Protein AF-A0A9J6CNI4-F1 (afdb_monomer_lite)

Radius of gyration: 23.73 Å; chains: 1; bounding box: 53×38×73 Å

Sequence (143 aa):
MILIKFMVGSFMLYCGALIYSNAQNIISQALYLGNPSMFNTTREDCVWKHGNERDICPDPDIKIILYTSVNGKNRGKLIVDLDEKHWLRNSQWNETKENIILVHGYASGDDVLPMIVLRDAYLHHGEYNVFVIDWSALSPAPC

Organism: Polypedilum vanderplanki (NCBI:txid319348)

pLDDT: mean 85.35, std 9.98, range [60.03, 97.88]

Foldseek 3Di:
DVVVVVVVVVVVVVVVVVVVVVVVVVLCCVLCVNDNVVAPDDPVLADPDPPPPPQDPPHPLKWKWKWFADVLPDIDIDTDDPVDDPVCVVGPHDPVAAEAEAEDDAQAFCPGPPNVVVQVCCCNPRRHGYIYTGNCSNHHTVD

InterPro domains:
  IPR029058 Alpha/Beta hydrolase fold [G3DSA:3.40.50.1820] (36-143)
  IPR029058 Alpha/Beta hydrolase fold [SSF53474] (34-137)

Structure (mmCIF, N/CA/C/O backbone):
data_AF-A0A9J6CNI4-F1
#
_entry.id   AF-A0A9J6CNI4-F1
#
loop_
_atom_site.group_PDB
_atom_site.id
_atom_site.type_symbol
_atom_site.label_atom_id
_atom_site.label_alt_id
_atom_site.label_comp_id
_atom_site.label_asym_id
_atom_site.label_entity_id
_atom_site.label_seq_id
_atom_site.pdbx_PDB_ins_code
_atom_site.Cartn_x
_atom_site.Cartn_y
_atom_site.Cartn_z
_atom_site.occupancy
_atom_site.B_iso_or_equiv
_atom_site.auth_seq_id
_atom_site.auth_comp_id
_atom_site.auth_asym_id
_atom_site.auth_atom_id
_atom_site.pdbx_PDB_model_num
ATOM 1 N N . MET A 1 1 ? 34.977 22.377 -49.997 1.00 63.12 1 MET A N 1
ATOM 2 C CA . MET A 1 1 ? 33.505 22.252 -49.850 1.00 63.12 1 MET A CA 1
ATOM 3 C C . MET A 1 1 ? 33.062 20.904 -49.265 1.00 63.12 1 MET A C 1
ATOM 5 O O . MET A 1 1 ? 32.164 20.897 -48.437 1.00 63.12 1 MET A O 1
ATOM 9 N N . ILE A 1 2 ? 33.694 19.777 -49.625 1.00 69.12 2 ILE A N 1
ATOM 10 C CA . ILE A 1 2 ? 33.365 18.433 -49.096 1.00 69.12 2 ILE A CA 1
ATOM 11 C C . ILE A 1 2 ? 33.743 18.269 -47.607 1.00 69.12 2 ILE A C 1
ATOM 13 O O . ILE A 1 2 ? 32.928 17.804 -46.820 1.00 69.12 2 ILE A O 1
ATOM 17 N N . LEU A 1 3 ? 34.923 18.746 -47.190 1.00 71.25 3 LEU A N 1
ATOM 18 C CA . LEU A 1 3 ? 35.404 18.647 -45.801 1.00 71.25 3 LEU A CA 1
ATOM 19 C C . LEU A 1 3 ? 34.499 19.371 -44.779 1.00 71.25 3 LEU A C 1
ATOM 21 O O . LEU A 1 3 ? 34.260 18.866 -43.689 1.00 71.25 3 LEU A O 1
ATOM 25 N N . ILE A 1 4 ? 33.935 20.522 -45.165 1.00 72.12 4 ILE A N 1
ATOM 26 C CA . ILE A 1 4 ? 33.000 21.297 -44.329 1.00 72.12 4 ILE A CA 1
ATOM 27 C C . ILE A 1 4 ? 31.688 20.526 -44.133 1.00 72.12 4 ILE A C 1
ATOM 29 O O . ILE A 1 4 ? 31.168 20.480 -43.024 1.00 72.12 4 ILE A O 1
ATOM 33 N N . LYS A 1 5 ? 31.179 19.858 -45.179 1.00 69.50 5 LYS A N 1
ATOM 34 C CA . LYS A 1 5 ? 29.980 19.011 -45.071 1.00 69.50 5 LYS A CA 1
ATOM 35 C C . LYS A 1 5 ? 30.206 17.817 -44.137 1.00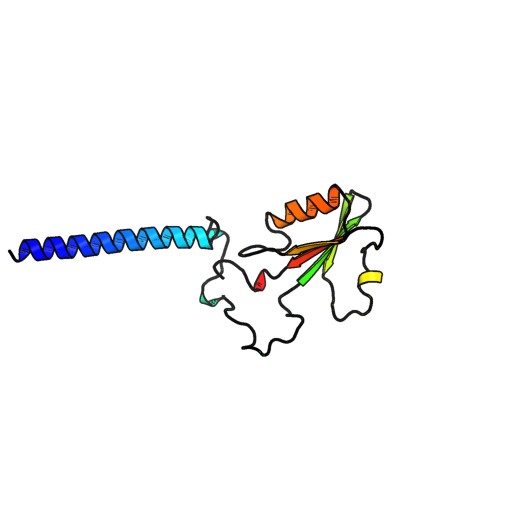 69.50 5 LYS A C 1
ATOM 37 O O . LYS A 1 5 ? 29.316 17.502 -43.354 1.00 69.50 5 LYS A O 1
ATOM 42 N N . PHE A 1 6 ? 31.395 17.208 -44.169 1.00 74.25 6 PHE A N 1
ATOM 43 C CA . PHE A 1 6 ? 31.758 16.139 -43.233 1.00 74.25 6 PHE A CA 1
ATOM 44 C C . PHE A 1 6 ? 31.874 16.636 -41.787 1.00 74.25 6 PHE A C 1
ATOM 46 O O . PHE A 1 6 ? 31.311 16.004 -40.901 1.00 74.25 6 PHE A O 1
ATOM 53 N N . MET A 1 7 ? 32.518 17.784 -41.534 1.00 74.00 7 MET A N 1
ATOM 54 C CA . MET A 1 7 ? 32.579 18.344 -40.174 1.00 74.00 7 MET A CA 1
ATOM 55 C C . MET A 1 7 ? 31.197 18.697 -39.619 1.00 74.00 7 MET A C 1
ATOM 57 O O . MET A 1 7 ? 30.917 18.382 -38.466 1.00 74.00 7 MET A O 1
ATOM 61 N N . VAL A 1 8 ? 30.322 19.312 -40.423 1.00 74.38 8 VAL A N 1
ATOM 62 C CA . VAL A 1 8 ? 28.954 19.649 -39.992 1.00 74.38 8 VAL A CA 1
ATOM 63 C C . VAL A 1 8 ? 28.140 18.380 -39.726 1.00 74.38 8 VAL A C 1
ATOM 65 O O . VAL A 1 8 ? 27.456 18.305 -38.710 1.00 74.38 8 VAL A O 1
ATOM 68 N N . GLY A 1 9 ? 28.256 17.353 -40.575 1.00 73.62 9 GLY A N 1
ATOM 69 C CA . GLY A 1 9 ? 27.602 16.059 -40.358 1.00 73.62 9 GLY A CA 1
ATOM 70 C C . GLY A 1 9 ? 28.054 15.371 -39.066 1.00 73.62 9 GLY A C 1
ATOM 71 O O . GLY A 1 9 ? 27.217 14.962 -38.262 1.00 73.62 9 GLY A O 1
ATOM 72 N N . SER A 1 10 ? 29.366 15.310 -38.819 1.00 75.75 10 SER A N 1
ATOM 73 C CA . SER A 1 10 ? 29.925 14.724 -37.593 1.00 75.75 10 SER A CA 1
ATOM 74 C C . SER A 1 10 ? 29.558 15.519 -36.339 1.00 75.75 10 SER A C 1
ATOM 76 O O . SER A 1 10 ? 29.255 14.923 -35.310 1.00 75.75 10 SER A O 1
ATOM 78 N N . PHE A 1 11 ? 29.527 16.853 -36.417 1.00 79.88 11 PHE A N 1
ATOM 79 C CA . PHE A 1 11 ? 29.108 17.703 -35.301 1.00 79.88 11 PHE A CA 1
ATOM 80 C C . PHE A 1 11 ? 27.628 17.501 -34.950 1.00 79.88 11 PHE A C 1
ATOM 82 O O . PHE A 1 11 ? 27.291 17.373 -33.776 1.00 79.88 11 PHE A O 1
ATOM 89 N N . MET A 1 12 ? 26.749 17.402 -35.953 1.00 75.06 12 MET A N 1
ATOM 90 C CA . MET A 1 12 ? 25.321 17.149 -35.732 1.00 75.06 12 MET A CA 1
ATOM 91 C C . MET A 1 12 ? 25.065 15.758 -35.136 1.00 75.06 12 MET A C 1
ATOM 93 O O . MET A 1 12 ? 24.256 15.633 -34.220 1.00 75.06 12 MET A O 1
ATOM 97 N N . LEU A 1 13 ? 25.790 14.728 -35.590 1.00 75.75 13 LEU A N 1
ATOM 98 C CA . LEU A 1 13 ? 25.731 13.382 -35.005 1.00 75.75 13 LEU A CA 1
ATOM 99 C C . LEU A 1 13 ? 26.200 13.370 -33.544 1.00 75.75 13 LEU A C 1
ATOM 101 O O . LEU A 1 13 ? 25.541 12.781 -32.690 1.00 75.75 13 LEU A O 1
ATOM 105 N N . TYR A 1 14 ? 27.306 14.055 -33.245 1.00 79.62 14 TYR A N 1
ATOM 106 C CA . TYR A 1 14 ? 27.849 14.136 -31.889 1.00 79.62 14 TYR A CA 1
ATOM 107 C C . TYR A 1 14 ? 26.916 14.905 -30.944 1.00 79.62 14 TYR A C 1
ATOM 109 O O . TYR A 1 14 ? 26.646 14.460 -29.832 1.00 79.62 14 TYR A O 1
ATOM 117 N N . CYS A 1 15 ? 26.359 16.027 -31.406 1.00 76.75 15 CYS A N 1
ATOM 118 C CA . CYS A 1 15 ? 25.391 16.809 -30.642 1.00 76.75 15 CYS A CA 1
ATOM 119 C C . CYS A 1 15 ? 24.101 16.010 -30.385 1.00 76.75 15 CYS A C 1
ATOM 121 O O . CYS A 1 15 ? 23.618 15.965 -29.255 1.00 76.75 15 CYS A O 1
ATOM 123 N N . GLY A 1 16 ? 23.593 15.295 -31.396 1.00 73.81 16 GLY A N 1
ATOM 124 C CA . GLY A 1 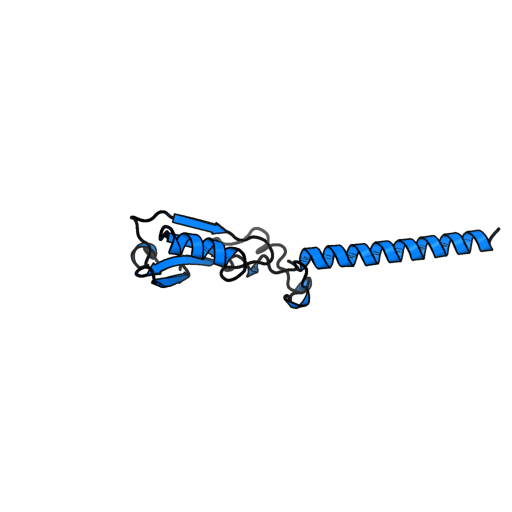16 ? 22.445 14.397 -31.246 1.00 73.81 16 GLY A CA 1
ATOM 125 C C . GLY A 1 16 ? 22.688 13.283 -30.222 1.00 73.81 16 GLY A C 1
ATOM 126 O O . GLY A 1 16 ? 21.834 13.040 -29.371 1.00 73.81 16 GLY A O 1
ATOM 127 N N . ALA A 1 17 ? 23.870 12.660 -30.240 1.00 70.62 17 ALA A N 1
ATOM 128 C CA . ALA A 1 17 ? 24.249 11.635 -29.266 1.00 70.62 17 ALA A CA 1
ATOM 129 C C . ALA A 1 17 ? 24.340 12.185 -27.828 1.00 70.62 17 ALA A C 1
ATOM 131 O O . ALA A 1 17 ? 23.862 11.541 -26.893 1.00 70.62 17 ALA A O 1
ATOM 132 N N . LEU A 1 18 ? 24.893 13.390 -27.640 1.00 66.75 18 LEU A N 1
ATOM 133 C CA . LEU A 1 18 ? 24.973 14.048 -26.328 1.00 66.75 18 LEU A CA 1
ATOM 134 C C . LEU A 1 18 ? 23.595 14.430 -25.769 1.00 66.75 18 LEU A C 1
ATOM 136 O O . LEU A 1 18 ? 23.352 14.270 -24.571 1.00 66.75 18 LEU A O 1
ATOM 140 N N . ILE A 1 19 ? 22.691 14.925 -26.618 1.00 67.56 19 ILE A N 1
ATOM 141 C CA . ILE A 1 19 ? 21.313 15.252 -26.221 1.00 67.56 19 ILE A CA 1
ATOM 142 C C . ILE A 1 19 ? 20.564 13.973 -25.829 1.00 67.56 19 ILE A C 1
ATOM 144 O O . ILE A 1 19 ? 19.915 13.940 -24.785 1.00 67.56 19 ILE A O 1
ATOM 148 N N . TYR A 1 20 ? 20.695 12.907 -26.624 1.00 65.25 20 TYR A N 1
ATOM 149 C CA . TYR A 1 20 ? 20.067 11.616 -26.344 1.00 65.25 20 TYR A CA 1
ATOM 150 C C . TYR A 1 20 ? 20.564 11.001 -25.029 1.00 65.25 20 TYR A C 1
ATOM 152 O O . TYR A 1 20 ? 19.755 10.591 -24.198 1.00 65.25 20 TYR A O 1
ATOM 160 N N . SER A 1 21 ? 21.881 11.006 -24.795 1.00 60.03 21 SER A N 1
ATOM 161 C CA . SER A 1 21 ? 22.467 10.496 -23.551 1.00 60.03 21 SER A CA 1
ATOM 162 C C . SER A 1 21 ? 21.996 11.282 -22.320 1.00 60.03 21 SER A C 1
ATOM 164 O O . SER A 1 21 ? 21.628 10.677 -21.314 1.00 60.03 21 SER A O 1
ATOM 166 N N . ASN A 1 22 ? 21.922 12.617 -22.400 1.00 66.81 22 ASN A N 1
ATOM 167 C CA . ASN A 1 22 ? 21.383 13.431 -21.305 1.00 66.81 22 ASN A CA 1
ATOM 168 C C . ASN A 1 22 ? 19.898 13.148 -21.040 1.00 66.81 22 ASN A C 1
ATOM 170 O O . ASN A 1 22 ? 19.498 13.032 -19.883 1.00 66.81 22 ASN A O 1
ATOM 174 N N . ALA A 1 23 ? 19.082 13.002 -22.088 1.00 64.50 23 ALA A N 1
ATOM 175 C CA . ALA A 1 23 ? 17.659 12.706 -21.937 1.00 64.50 23 ALA A CA 1
ATOM 176 C C . ALA A 1 23 ? 17.414 11.334 -21.280 1.00 64.50 23 ALA A C 1
ATOM 178 O O . ALA A 1 23 ? 16.558 11.222 -20.403 1.00 64.50 23 ALA A O 1
ATOM 179 N N . GLN A 1 24 ? 18.193 10.308 -21.642 1.00 66.38 24 GLN A N 1
ATOM 180 C CA . GLN A 1 24 ? 18.106 8.985 -21.011 1.00 66.38 24 GLN A CA 1
ATOM 181 C C . GLN A 1 24 ? 18.432 9.024 -19.514 1.00 66.38 24 GLN A C 1
ATOM 183 O O . GLN A 1 24 ? 17.752 8.367 -18.726 1.00 66.38 24 GLN A O 1
ATOM 188 N N . ASN A 1 25 ? 19.415 9.829 -19.106 1.00 76.94 25 ASN A N 1
ATOM 189 C CA . ASN A 1 25 ? 19.766 9.984 -17.694 1.00 76.94 25 ASN A CA 1
ATOM 190 C C . ASN A 1 25 ? 18.625 10.611 -16.880 1.00 76.94 25 ASN A C 1
ATOM 192 O O . ASN A 1 25 ? 18.356 10.167 -15.766 1.00 76.94 25 ASN A O 1
ATOM 196 N N . ILE A 1 26 ? 17.923 11.600 -17.443 1.00 83.50 26 ILE A N 1
ATOM 197 C CA . ILE A 1 26 ? 16.796 12.270 -16.774 1.00 83.50 26 ILE A CA 1
ATOM 198 C C . ILE A 1 26 ? 15.602 11.320 -16.635 1.00 83.50 26 ILE A C 1
ATOM 200 O O . ILE A 1 26 ? 15.001 11.242 -15.567 1.00 83.50 26 ILE A O 1
ATOM 204 N N . ILE A 1 27 ? 15.271 10.574 -17.694 1.00 82.44 27 ILE A N 1
ATOM 205 C CA . ILE A 1 27 ? 14.162 9.611 -17.660 1.00 82.44 27 ILE A CA 1
ATOM 206 C C . ILE A 1 27 ? 14.463 8.488 -16.665 1.00 82.44 27 ILE A C 1
ATOM 208 O O . ILE A 1 27 ? 13.605 8.153 -15.856 1.00 82.44 27 ILE A O 1
ATOM 212 N N . SER A 1 28 ? 15.686 7.953 -16.674 1.00 81.06 28 SER A N 1
ATOM 213 C CA . SER A 1 28 ? 16.114 6.942 -15.704 1.00 81.06 28 SER A CA 1
ATOM 214 C C . SER A 1 28 ? 16.017 7.470 -14.268 1.00 81.06 28 SER A C 1
ATOM 216 O O . SER A 1 28 ? 15.412 6.832 -13.413 1.00 81.06 28 SER A O 1
ATOM 218 N N . GLN A 1 29 ? 16.499 8.687 -13.996 1.00 83.69 29 GLN A N 1
ATOM 219 C CA . GLN A 1 29 ? 16.330 9.298 -12.675 1.00 83.69 29 GLN A CA 1
ATOM 220 C C . GLN A 1 29 ? 14.859 9.462 -12.284 1.00 83.69 29 GLN A C 1
ATOM 222 O O . GLN A 1 29 ? 14.522 9.201 -11.136 1.00 83.69 29 GLN A O 1
ATOM 227 N N . ALA A 1 30 ? 13.978 9.859 -13.202 1.00 84.69 30 ALA A N 1
ATOM 228 C CA . ALA A 1 30 ? 12.557 9.997 -12.900 1.00 84.69 30 ALA A CA 1
ATOM 229 C C . ALA A 1 30 ? 11.891 8.642 -12.596 1.00 84.69 30 ALA A C 1
ATOM 231 O O . ALA A 1 30 ? 11.183 8.529 -11.597 1.00 84.69 30 ALA A O 1
ATOM 232 N N . LEU A 1 31 ? 12.159 7.614 -13.411 1.00 85.31 31 LEU A N 1
ATOM 233 C CA . LEU A 1 31 ? 11.623 6.259 -13.229 1.00 85.31 31 LEU A CA 1
ATOM 234 C C . LEU A 1 31 ? 12.095 5.632 -11.915 1.00 85.31 31 LEU A C 1
ATOM 236 O O . LEU A 1 31 ? 11.327 5.017 -11.196 1.00 85.31 31 LEU A O 1
ATOM 240 N N . TYR A 1 32 ? 13.352 5.829 -11.541 1.00 86.25 32 TYR A N 1
ATOM 241 C CA . TYR A 1 32 ? 13.884 5.237 -10.317 1.00 86.25 32 TYR A CA 1
ATOM 242 C C . TYR A 1 32 ? 13.813 6.167 -9.099 1.00 86.25 32 TYR A C 1
ATOM 244 O O . TYR A 1 32 ? 14.541 5.963 -8.126 1.00 86.25 32 TYR A O 1
ATOM 252 N N . LEU A 1 33 ? 12.988 7.220 -9.148 1.00 85.19 33 LEU A N 1
ATOM 253 C CA . LEU A 1 33 ? 12.841 8.212 -8.071 1.00 85.19 33 LEU A CA 1
ATOM 254 C C . LEU A 1 33 ? 14.190 8.779 -7.573 1.00 85.19 33 LEU A C 1
ATOM 256 O O . LEU A 1 33 ? 14.389 9.049 -6.390 1.00 85.19 33 LEU A O 1
ATOM 260 N N . GLY A 1 34 ? 15.145 8.933 -8.488 1.00 83.56 34 GLY A N 1
ATOM 261 C CA . GLY A 1 34 ? 16.492 9.438 -8.241 1.00 83.56 34 GLY A CA 1
ATOM 262 C C . GLY A 1 34 ? 17.492 8.404 -7.715 1.00 83.56 34 GLY A C 1
ATOM 263 O O . GLY A 1 34 ? 18.661 8.754 -7.557 1.00 83.56 34 GLY A O 1
ATOM 264 N N . ASN A 1 35 ? 17.089 7.150 -7.469 1.00 82.06 35 ASN A N 1
ATOM 265 C CA . ASN A 1 35 ? 17.973 6.107 -6.946 1.00 82.06 35 ASN A CA 1
ATOM 266 C C . ASN A 1 35 ? 17.766 4.735 -7.631 1.00 82.06 35 ASN A C 1
ATOM 268 O O . ASN A 1 35 ? 17.112 3.853 -7.069 1.00 82.06 35 ASN A O 1
ATOM 272 N N . PRO A 1 36 ? 18.362 4.515 -8.821 1.00 78.44 36 PRO A N 1
ATOM 273 C CA . PRO A 1 36 ? 18.250 3.254 -9.565 1.00 78.44 36 PRO A CA 1
ATOM 274 C C . PRO A 1 36 ? 18.756 2.037 -8.795 1.00 78.44 36 PRO A C 1
ATOM 276 O O . PRO A 1 36 ? 18.224 0.950 -8.970 1.00 78.44 36 PRO A O 1
ATOM 279 N N . SER A 1 37 ? 19.713 2.208 -7.882 1.00 81.62 37 SER A N 1
ATOM 280 C CA . SER A 1 37 ? 20.244 1.106 -7.078 1.00 81.62 37 SER A CA 1
ATOM 281 C C . SER A 1 37 ? 19.253 0.556 -6.044 1.00 81.62 37 SER A C 1
ATOM 283 O O . SER A 1 37 ? 19.528 -0.490 -5.462 1.00 81.62 37 SER A O 1
ATOM 285 N N . MET A 1 38 ? 18.126 1.236 -5.779 1.00 81.06 38 MET A N 1
ATOM 286 C CA . MET A 1 38 ? 17.076 0.697 -4.899 1.00 81.06 38 MET A CA 1
ATOM 287 C C . MET A 1 38 ? 16.196 -0.349 -5.581 1.00 81.06 38 MET A C 1
ATOM 289 O O . MET A 1 38 ? 15.489 -1.079 -4.890 1.00 81.06 38 MET A O 1
ATOM 293 N N . PHE A 1 39 ? 16.228 -0.426 -6.911 1.00 83.44 39 PHE A N 1
ATOM 294 C CA . PHE A 1 39 ? 15.351 -1.291 -7.685 1.00 83.44 39 PHE A CA 1
ATOM 295 C C . PHE A 1 39 ? 16.187 -2.280 -8.492 1.00 83.44 39 PHE A C 1
ATOM 297 O O . PHE A 1 39 ? 17.129 -1.902 -9.180 1.00 83.44 39 PHE A O 1
ATOM 304 N N . ASN A 1 40 ? 15.840 -3.562 -8.400 1.00 85.06 40 ASN A N 1
ATOM 305 C CA . ASN A 1 40 ? 16.508 -4.629 -9.150 1.00 85.06 40 ASN A CA 1
ATOM 306 C C . ASN A 1 40 ? 15.701 -5.080 -10.383 1.00 85.06 40 ASN A C 1
ATOM 308 O O . ASN A 1 40 ? 16.129 -5.965 -11.116 1.00 85.06 40 ASN A O 1
ATOM 312 N N . THR A 1 41 ? 14.522 -4.495 -10.582 1.00 87.00 41 THR A N 1
ATOM 313 C CA . THR A 1 41 ? 13.575 -4.850 -11.638 1.00 87.00 41 THR A CA 1
ATOM 314 C C . THR A 1 41 ? 14.029 -4.278 -12.979 1.00 87.00 41 THR A C 1
ATOM 316 O O . THR A 1 41 ? 14.455 -3.122 -13.085 1.00 87.00 41 THR A O 1
ATOM 319 N N . THR A 1 42 ? 13.915 -5.089 -14.020 1.00 86.69 42 THR A N 1
ATOM 320 C CA . THR A 1 42 ? 14.172 -4.726 -15.414 1.00 86.69 42 THR A CA 1
ATOM 321 C C . THR A 1 42 ? 12.862 -4.606 -16.190 1.00 86.69 42 THR A C 1
ATOM 323 O O . THR A 1 42 ? 11.780 -4.882 -15.676 1.00 86.69 42 THR A O 1
ATOM 326 N N . ARG A 1 43 ? 12.931 -4.179 -17.455 1.00 84.56 43 ARG A N 1
ATOM 327 C CA . ARG A 1 43 ? 11.740 -4.052 -18.310 1.00 84.56 43 ARG A CA 1
ATOM 328 C C . ARG A 1 43 ? 11.043 -5.402 -18.513 1.00 84.56 43 ARG A C 1
ATOM 330 O O . ARG A 1 43 ? 9.825 -5.454 -18.680 1.00 84.56 43 ARG A O 1
ATOM 337 N N . GLU A 1 44 ? 11.830 -6.468 -18.556 1.00 87.75 44 GLU A N 1
ATOM 338 C CA . GLU A 1 44 ? 11.400 -7.840 -18.797 1.00 87.75 44 GLU A CA 1
ATOM 339 C C . GLU A 1 44 ? 10.618 -8.417 -17.611 1.00 87.75 44 GLU A C 1
ATOM 341 O O . GLU A 1 44 ? 9.797 -9.310 -17.805 1.00 87.75 44 GLU A O 1
ATOM 346 N N . ASP A 1 45 ? 10.821 -7.861 -16.417 1.00 88.38 45 ASP A N 1
ATOM 347 C CA . ASP A 1 45 ? 10.112 -8.244 -15.196 1.00 88.38 45 ASP A CA 1
ATOM 348 C C . ASP A 1 45 ? 8.739 -7.551 -15.069 1.00 88.38 45 ASP A C 1
ATOM 350 O O . ASP A 1 45 ? 7.937 -7.910 -14.207 1.00 88.38 45 ASP A O 1
ATOM 354 N N . CYS A 1 46 ? 8.446 -6.556 -15.915 1.00 88.06 46 CYS A N 1
ATOM 355 C CA . CYS A 1 46 ? 7.217 -5.769 -15.831 1.00 88.06 46 CYS A CA 1
ATOM 356 C C . CYS A 1 46 ? 5.976 -6.515 -16.334 1.00 88.06 46 CYS A C 1
ATOM 358 O O . CYS A 1 46 ? 5.959 -7.100 -17.422 1.00 88.06 46 CYS A O 1
ATOM 360 N N . VAL A 1 47 ? 4.876 -6.364 -15.594 1.00 85.25 47 VAL A N 1
ATOM 361 C CA . VAL A 1 47 ? 3.544 -6.840 -15.979 1.00 85.25 47 VAL A CA 1
ATOM 362 C C . VAL A 1 47 ? 2.784 -5.712 -16.685 1.00 85.25 47 VAL A C 1
ATOM 364 O O . VAL A 1 47 ? 2.276 -4.795 -16.055 1.00 85.25 47 VAL A O 1
ATOM 367 N N . TRP A 1 48 ? 2.699 -5.765 -18.018 1.00 79.12 48 TRP A N 1
ATOM 368 C CA . TRP A 1 48 ? 2.129 -4.672 -18.830 1.00 79.12 48 TRP A CA 1
ATOM 369 C C . TRP A 1 48 ? 0.594 -4.698 -18.962 1.00 79.12 48 TRP A C 1
ATOM 371 O O . TRP A 1 48 ? -0.012 -3.671 -19.262 1.00 79.12 48 TRP A O 1
ATOM 381 N N . LYS A 1 49 ? -0.033 -5.869 -18.786 1.00 75.50 49 LYS A N 1
ATOM 382 C CA . LYS A 1 49 ? -1.492 -6.087 -18.767 1.00 75.50 49 LYS A CA 1
ATOM 383 C C . LYS A 1 49 ? -1.758 -7.498 -18.235 1.00 75.50 49 LYS A C 1
ATOM 385 O O . LYS A 1 49 ? -1.354 -8.464 -18.887 1.00 75.50 49 LYS A O 1
ATOM 390 N N . HIS A 1 50 ? -2.414 -7.625 -17.084 1.00 68.38 50 HIS A N 1
ATOM 391 C CA . HIS A 1 50 ? -2.806 -8.937 -16.562 1.00 68.38 50 HIS A CA 1
ATOM 392 C C . HIS A 1 50 ? -3.930 -9.539 -17.432 1.00 68.38 50 HIS A C 1
ATOM 394 O O . HIS A 1 50 ? -4.665 -8.800 -18.093 1.00 68.38 50 HIS A O 1
ATOM 400 N N . GLY A 1 51 ? -3.940 -10.876 -17.564 1.00 70.12 51 GLY A N 1
ATOM 401 C CA . GLY A 1 51 ? -5.028 -11.725 -18.096 1.00 70.12 51 GLY A CA 1
ATOM 402 C C . GLY A 1 51 ? -5.688 -11.371 -19.433 1.00 70.12 51 GLY A C 1
ATOM 403 O O . GLY A 1 51 ? -6.670 -12.011 -19.807 1.00 70.12 51 GLY A O 1
ATOM 404 N N . ASN A 1 52 ? -5.169 -10.396 -20.182 1.00 73.81 52 ASN A N 1
ATOM 405 C CA . ASN A 1 52 ? -5.699 -9.914 -21.455 1.00 73.81 52 ASN A CA 1
ATOM 406 C C . ASN A 1 52 ? -7.240 -9.774 -21.460 1.00 73.81 52 ASN A C 1
ATOM 408 O O . ASN A 1 52 ? -7.901 -10.334 -22.333 1.00 73.81 52 ASN A O 1
ATOM 412 N N . GLU A 1 53 ? -7.786 -9.038 -20.480 1.00 71.75 53 GLU A N 1
ATOM 413 C CA . GLU A 1 53 ? -9.235 -8.787 -20.272 1.00 71.75 53 GLU A CA 1
ATOM 414 C C . GLU A 1 53 ? -10.028 -9.956 -19.669 1.00 71.75 53 GLU A C 1
ATOM 416 O O . GLU A 1 53 ? -11.258 -9.970 -19.717 1.00 71.75 53 GLU A O 1
ATOM 421 N N . ARG A 1 54 ? -9.346 -10.946 -19.086 1.00 74.62 54 ARG A N 1
ATOM 422 C CA . ARG A 1 54 ? -9.974 -12.081 -18.385 1.00 74.62 54 ARG A CA 1
ATOM 423 C C . ARG A 1 54 ? -9.613 -12.145 -16.907 1.00 74.62 54 ARG A C 1
ATOM 425 O O . ARG A 1 54 ? -9.731 -13.209 -16.303 1.00 74.62 54 ARG A O 1
ATOM 432 N N . ASP A 1 55 ? -9.152 -11.033 -16.352 1.00 76.81 55 ASP A N 1
ATOM 433 C CA . ASP A 1 55 ? -8.771 -10.955 -14.948 1.00 76.81 55 ASP A CA 1
ATOM 434 C C . ASP A 1 55 ? -9.976 -11.268 -14.064 1.00 76.81 55 ASP A C 1
ATOM 436 O O . ASP A 1 55 ? -11.078 -10.745 -14.256 1.00 76.81 55 ASP A O 1
ATOM 440 N N . ILE A 1 56 ? -9.768 -12.183 -13.120 1.00 78.88 56 ILE A N 1
ATOM 441 C CA . ILE A 1 56 ? -10.774 -12.564 -12.137 1.00 78.88 56 ILE A CA 1
ATOM 442 C C . ILE A 1 56 ? -10.581 -11.638 -10.942 1.00 78.88 56 ILE A C 1
ATOM 444 O O . ILE A 1 56 ? -9.498 -11.590 -10.370 1.00 78.88 56 ILE A O 1
ATOM 448 N N . CYS A 1 57 ? -11.631 -10.907 -10.571 1.00 82.06 57 CYS A N 1
ATOM 449 C CA . CYS A 1 57 ? -11.629 -10.095 -9.360 1.00 82.06 57 CYS A CA 1
ATOM 450 C C . CYS A 1 57 ? -11.987 -10.952 -8.132 1.00 82.06 57 CYS A C 1
ATOM 452 O O . CYS A 1 57 ? -12.914 -11.765 -8.225 1.00 82.06 57 CYS A O 1
ATOM 454 N N . PRO A 1 58 ? -11.369 -10.704 -6.965 1.00 86.81 58 PRO A N 1
ATOM 455 C CA . PRO A 1 58 ? -10.293 -9.736 -6.719 1.00 86.81 58 PRO A CA 1
ATOM 456 C C . PRO A 1 58 ? -8.953 -10.172 -7.335 1.00 86.81 58 PRO A C 1
ATOM 458 O O . PRO A 1 58 ? -8.648 -11.360 -7.374 1.00 86.81 58 PRO A O 1
ATOM 461 N N . ASP A 1 59 ? -8.170 -9.200 -7.810 1.00 88.25 59 ASP A N 1
ATOM 462 C CA . ASP A 1 59 ? -6.834 -9.453 -8.359 1.00 88.25 59 ASP A CA 1
ATOM 463 C C . ASP A 1 59 ? -5.902 -9.986 -7.247 1.00 88.25 59 ASP A C 1
ATOM 465 O O . ASP A 1 59 ? -5.842 -9.372 -6.175 1.00 88.25 59 ASP A O 1
ATOM 469 N N . PRO A 1 60 ? -5.196 -11.115 -7.459 1.00 88.19 60 PRO A N 1
ATOM 470 C CA . PRO A 1 60 ? -4.365 -11.742 -6.430 1.00 88.19 60 PRO A CA 1
ATOM 471 C C . PRO A 1 60 ? -3.146 -10.903 -6.015 1.00 88.19 60 PRO A C 1
ATOM 473 O O . PRO A 1 60 ? -2.609 -11.116 -4.925 1.00 88.19 60 PRO A O 1
ATOM 476 N N . ASP A 1 61 ? -2.714 -9.957 -6.850 1.00 90.81 61 ASP A N 1
ATOM 477 C CA . ASP A 1 61 ? -1.579 -9.075 -6.579 1.00 90.81 61 ASP A CA 1
ATOM 478 C C . ASP A 1 61 ? -1.992 -7.793 -5.831 1.00 90.81 61 ASP A C 1
ATOM 480 O O . ASP A 1 61 ? -1.129 -7.022 -5.399 1.00 90.81 61 ASP A O 1
ATOM 484 N N . ILE A 1 62 ? -3.298 -7.578 -5.613 1.00 92.81 62 ILE A N 1
ATOM 485 C CA . ILE A 1 62 ? -3.828 -6.471 -4.809 1.00 92.81 62 ILE A CA 1
ATOM 486 C C . ILE A 1 62 ? -4.159 -6.959 -3.399 1.00 92.81 62 ILE A C 1
ATOM 488 O O . ILE A 1 62 ? -5.073 -7.751 -3.173 1.00 92.81 62 ILE A O 1
ATOM 492 N N . LYS A 1 63 ? -3.457 -6.409 -2.410 1.00 95.69 63 LYS A N 1
ATOM 493 C CA . LYS A 1 63 ? -3.671 -6.699 -0.991 1.00 95.69 63 LYS A CA 1
ATOM 494 C C . LYS A 1 63 ? -4.429 -5.561 -0.331 1.00 95.69 63 LYS A C 1
ATOM 496 O O . LYS A 1 63 ? -4.066 -4.392 -0.448 1.00 95.69 63 LYS A O 1
ATOM 501 N N . ILE A 1 64 ? -5.450 -5.916 0.440 1.00 96.38 64 ILE A N 1
ATOM 502 C CA . ILE A 1 64 ? -6.136 -4.987 1.338 1.00 96.38 64 ILE A CA 1
ATOM 503 C C . ILE A 1 64 ? -5.592 -5.232 2.740 1.00 96.38 64 ILE A C 1
ATOM 505 O O . ILE A 1 64 ? -5.673 -6.345 3.257 1.00 96.38 64 ILE A O 1
ATOM 509 N N . ILE A 1 65 ? -5.023 -4.203 3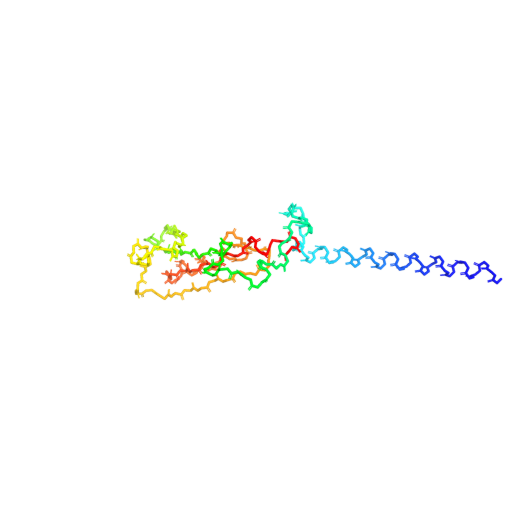.359 1.00 97.12 65 ILE A N 1
ATOM 510 C CA . ILE A 1 65 ? -4.373 -4.316 4.663 1.00 97.12 65 ILE A CA 1
ATOM 511 C C . ILE A 1 65 ? -5.062 -3.376 5.641 1.00 97.12 65 ILE A C 1
ATOM 513 O O . ILE A 1 65 ? -5.038 -2.162 5.466 1.00 97.12 65 ILE A O 1
ATOM 517 N N . LEU A 1 66 ? -5.659 -3.928 6.691 1.00 96.75 66 LEU A N 1
ATOM 518 C CA . LEU A 1 66 ? -6.232 -3.166 7.789 1.00 96.75 66 LEU A CA 1
ATOM 519 C C . LEU A 1 66 ? -5.163 -2.899 8.851 1.00 96.75 66 LEU A C 1
ATOM 521 O O . LEU A 1 66 ? -4.580 -3.825 9.418 1.00 96.75 66 LEU A O 1
ATOM 525 N N . TYR A 1 67 ? -4.974 -1.623 9.163 1.00 95.31 67 TYR A N 1
ATOM 526 C CA . TYR A 1 67 ? -4.204 -1.143 10.295 1.00 95.31 67 TYR A CA 1
ATOM 527 C C . TYR A 1 67 ? -5.104 -0.479 11.330 1.00 95.31 67 TYR A C 1
ATOM 529 O O . TYR A 1 67 ? -5.988 0.316 11.001 1.00 95.31 67 TYR A O 1
ATOM 537 N N . THR A 1 68 ? -4.834 -0.766 12.599 1.00 93.81 68 THR A N 1
ATOM 538 C CA . THR A 1 68 ? -5.581 -0.220 13.738 1.00 93.81 68 THR A CA 1
ATOM 539 C C . THR A 1 68 ? -4.639 0.151 14.883 1.00 93.81 68 THR A C 1
ATOM 541 O O . THR A 1 68 ? -3.547 -0.404 15.030 1.00 93.81 68 THR A O 1
ATOM 544 N N . SER A 1 69 ? -5.051 1.115 15.709 1.00 89.00 69 SER A N 1
ATOM 545 C CA . SER A 1 69 ? -4.392 1.403 16.988 1.00 89.00 69 SER A CA 1
ATOM 546 C C . SER A 1 69 ? -4.856 0.388 18.035 1.00 89.00 69 SER A C 1
ATOM 548 O O . SER A 1 69 ? -6.050 0.286 18.321 1.00 89.00 69 SER A O 1
ATOM 550 N N . VAL A 1 70 ? -3.915 -0.342 18.633 1.00 76.38 70 VAL A N 1
ATOM 551 C CA . VAL A 1 70 ? -4.141 -1.207 19.794 1.00 76.38 70 VAL A CA 1
ATOM 552 C C . VAL A 1 70 ? -3.663 -0.462 21.035 1.00 76.38 70 VAL A C 1
ATOM 554 O O . VAL A 1 70 ? -2.459 -0.301 21.266 1.00 76.38 70 VAL A O 1
ATOM 557 N N . ASN A 1 71 ? -4.622 -0.012 21.848 1.00 69.50 71 ASN A N 1
ATOM 558 C CA . ASN A 1 71 ? -4.392 0.689 23.117 1.00 69.50 71 ASN A CA 1
ATOM 559 C C . ASN A 1 71 ? -3.472 1.923 22.999 1.00 69.50 71 ASN A C 1
ATOM 561 O O . ASN A 1 71 ? -2.686 2.195 23.911 1.00 69.50 71 ASN A O 1
ATOM 565 N N . GLY A 1 72 ? -3.513 2.635 21.867 1.00 63.72 72 GLY A N 1
ATOM 566 C CA . GLY A 1 72 ? -2.740 3.861 21.642 1.00 63.72 72 GLY A CA 1
ATOM 567 C C . GLY A 1 72 ? -1.219 3.674 21.582 1.00 63.72 72 GLY A C 1
ATOM 568 O O . GLY A 1 72 ? -0.490 4.660 21.673 1.00 63.72 72 GLY A O 1
ATOM 569 N N . LYS A 1 73 ? -0.717 2.430 21.494 1.00 60.84 73 LYS A N 1
ATOM 570 C CA . LYS A 1 73 ? 0.729 2.132 21.558 1.00 60.84 73 LYS A CA 1
ATOM 571 C C . LYS A 1 73 ? 1.219 1.143 20.507 1.00 60.84 73 LYS A C 1
ATOM 573 O O . LYS A 1 73 ? 2.319 1.321 19.994 1.00 60.84 73 LYS A O 1
ATOM 578 N N . ASN A 1 74 ? 0.436 0.110 20.195 1.00 61.12 74 ASN A N 1
ATOM 579 C CA . ASN A 1 74 ? 0.832 -0.930 19.244 1.00 61.12 74 ASN A CA 1
ATOM 580 C C . ASN A 1 74 ? -0.031 -0.856 17.983 1.00 61.12 74 ASN A C 1
ATOM 582 O O . ASN A 1 74 ? -1.209 -0.521 18.059 1.00 61.12 74 ASN A O 1
ATOM 586 N N . ARG A 1 75 ? 0.545 -1.188 16.825 1.00 77.62 75 ARG A N 1
ATOM 587 C CA . ARG A 1 75 ? -0.182 -1.230 15.550 1.00 77.62 75 ARG A CA 1
ATOM 588 C C . ARG A 1 75 ? -0.703 -2.645 15.311 1.00 77.62 75 ARG A C 1
ATOM 590 O O . ARG A 1 75 ? 0.094 -3.576 15.208 1.00 77.62 75 ARG A O 1
ATOM 597 N N . GLY A 1 76 ? -2.018 -2.804 15.220 1.00 86.50 76 GLY A N 1
ATOM 598 C CA . GLY A 1 76 ? -2.620 -3.986 14.613 1.00 86.50 76 GLY A CA 1
ATOM 599 C C . GLY A 1 76 ? -2.389 -3.942 13.105 1.00 86.50 76 GLY A C 1
ATOM 600 O O . GLY A 1 76 ? -2.510 -2.873 12.508 1.00 86.50 76 GLY A O 1
ATOM 601 N N . LYS A 1 77 ? -2.031 -5.075 12.497 1.00 93.19 77 LYS A N 1
ATOM 602 C CA . LYS A 1 77 ? -1.925 -5.245 11.041 1.00 93.19 77 LYS A CA 1
ATOM 603 C C . LYS A 1 77 ? -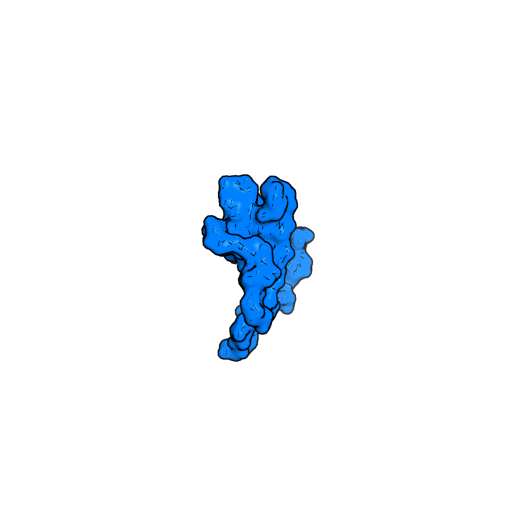2.608 -6.553 10.664 1.00 93.19 77 LYS A C 1
ATOM 605 O O . LYS A 1 77 ? -2.248 -7.600 11.198 1.00 93.19 77 LYS A O 1
ATOM 610 N N . LEU A 1 78 ? -3.561 -6.487 9.745 1.00 94.81 78 LEU A N 1
ATOM 611 C CA . LEU A 1 78 ? -4.261 -7.642 9.191 1.00 94.81 78 LEU A CA 1
ATOM 612 C C . LEU A 1 78 ? -4.286 -7.521 7.670 1.00 94.81 78 LEU A C 1
ATOM 614 O O . LEU A 1 78 ? -4.785 -6.531 7.145 1.00 94.81 78 LEU A O 1
ATOM 618 N N . ILE A 1 79 ? -3.777 -8.531 6.967 1.00 95.31 79 ILE A N 1
ATOM 619 C CA . ILE A 1 79 ? -4.046 -8.688 5.534 1.00 95.31 79 ILE A CA 1
ATOM 620 C C . ILE A 1 79 ? -5.425 -9.332 5.426 1.00 95.31 79 ILE A C 1
ATOM 622 O O . ILE A 1 79 ? -5.661 -10.378 6.027 1.00 95.31 79 ILE A O 1
ATOM 626 N N . VAL A 1 80 ? -6.337 -8.667 4.728 1.00 94.56 80 VAL A N 1
ATOM 627 C CA . VAL A 1 80 ? -7.729 -9.091 4.604 1.00 94.56 80 VAL A CA 1
ATOM 628 C C . VAL A 1 80 ? -7.814 -10.297 3.680 1.00 94.56 80 VAL A C 1
ATOM 630 O O . VAL A 1 80 ? -7.392 -10.229 2.527 1.00 94.56 80 VAL A O 1
ATOM 633 N N . ASP A 1 81 ? -8.411 -11.370 4.187 1.00 92.12 81 ASP A N 1
ATOM 634 C CA . ASP A 1 81 ? -8.877 -12.485 3.375 1.00 92.12 81 ASP A CA 1
ATOM 635 C C . ASP A 1 81 ? -10.296 -12.175 2.873 1.00 92.12 81 ASP A C 1
ATOM 637 O O . ASP A 1 81 ? -11.240 -12.048 3.659 1.00 92.12 81 ASP A O 1
ATOM 641 N N . LEU A 1 82 ? -10.442 -11.998 1.558 1.00 86.75 82 LEU A N 1
ATOM 642 C CA . LEU A 1 82 ? -11.725 -11.677 0.931 1.00 86.75 82 LEU A CA 1
ATOM 643 C C . LEU A 1 82 ? -12.660 -12.892 0.820 1.00 86.75 82 LEU A C 1
ATOM 645 O O . LEU A 1 82 ? -13.866 -12.696 0.646 1.00 86.75 82 LEU A O 1
ATOM 649 N N . ASP A 1 83 ? -12.142 -14.112 0.980 1.00 89.69 83 ASP A N 1
ATOM 650 C CA . ASP A 1 83 ? -12.946 -15.336 1.003 1.00 89.69 83 ASP A CA 1
ATOM 651 C C . ASP A 1 83 ? -13.557 -15.595 2.395 1.00 89.69 83 ASP A C 1
ATOM 653 O O . ASP A 1 83 ? -14.578 -16.287 2.526 1.00 89.69 83 ASP A O 1
ATOM 657 N N . GLU A 1 84 ? -12.988 -15.004 3.454 1.00 91.31 84 GLU A N 1
ATOM 658 C CA . GLU A 1 84 ? -13.501 -15.134 4.817 1.00 91.31 84 GLU A CA 1
ATOM 659 C C . GLU A 1 84 ? -14.788 -14.316 5.016 1.00 91.31 84 GLU A C 1
ATOM 661 O O . GLU A 1 84 ? -14.820 -13.083 5.091 1.00 91.31 84 GLU A O 1
ATOM 666 N N . LYS A 1 85 ? -15.903 -15.023 5.211 1.00 90.06 85 LYS A N 1
ATOM 667 C CA . LYS A 1 85 ? -17.168 -14.386 5.586 1.00 90.06 85 LYS A CA 1
ATOM 668 C C . LYS A 1 85 ? -17.044 -13.754 6.972 1.00 90.06 85 LYS A C 1
ATOM 670 O O . LYS A 1 85 ? -16.717 -14.425 7.941 1.00 90.06 85 LYS A O 1
ATOM 675 N N . HIS A 1 86 ? -17.426 -12.482 7.074 1.00 91.19 86 HIS A N 1
ATOM 676 C CA . HIS A 1 86 ? -17.409 -11.699 8.318 1.00 91.19 86 HIS A CA 1
ATOM 677 C C . HIS A 1 86 ? -16.018 -11.362 8.881 1.00 91.19 86 HIS A C 1
ATOM 679 O O . HIS A 1 86 ? -15.948 -10.964 10.046 1.00 91.19 86 HIS A O 1
ATOM 685 N N . TRP A 1 87 ? -14.955 -11.399 8.065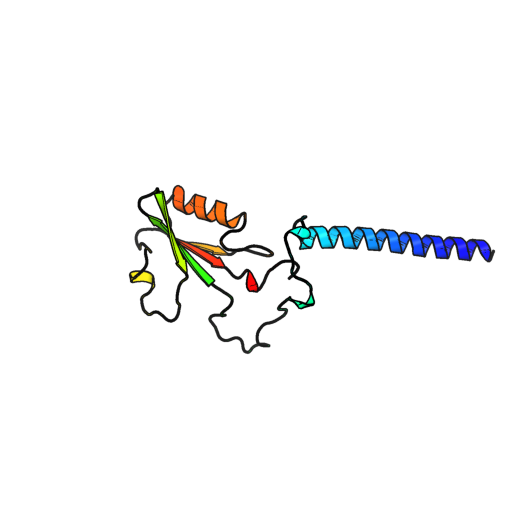 1.00 91.69 87 TRP A N 1
ATOM 686 C CA . TRP A 1 87 ? -13.596 -11.002 8.470 1.00 91.69 87 TRP A CA 1
ATOM 687 C C . TRP A 1 87 ? -13.555 -9.665 9.229 1.00 91.69 87 TRP A C 1
ATOM 689 O O . TRP A 1 87 ? -12.824 -9.519 10.204 1.00 91.69 87 TRP A O 1
ATOM 699 N N . LEU A 1 88 ? -14.407 -8.700 8.852 1.00 91.44 88 LEU A N 1
ATOM 700 C CA . LEU A 1 88 ? -14.468 -7.389 9.499 1.00 91.44 88 LEU A CA 1
ATOM 701 C C . LEU A 1 88 ? -14.814 -7.498 10.993 1.00 91.44 88 LEU A C 1
ATOM 703 O O . LEU A 1 88 ? -14.153 -6.871 11.815 1.00 91.44 88 LEU A O 1
ATOM 707 N N . ARG A 1 89 ? -15.792 -8.343 11.358 1.00 91.06 89 ARG A N 1
ATOM 708 C CA . ARG A 1 89 ? -16.189 -8.567 12.763 1.00 91.06 89 ARG A CA 1
ATOM 709 C C . ARG A 1 89 ? -15.156 -9.375 13.549 1.00 91.06 89 ARG A C 1
ATOM 711 O O . ARG A 1 89 ? -15.069 -9.213 14.759 1.00 91.06 89 ARG A O 1
ATOM 718 N N . ASN A 1 90 ? -14.407 -10.239 12.867 1.00 90.75 90 ASN A N 1
ATOM 719 C CA . ASN A 1 90 ? -13.363 -11.070 13.471 1.00 90.75 90 ASN A CA 1
ATOM 720 C C . ASN A 1 90 ? -12.017 -10.331 13.600 1.00 90.75 90 ASN A C 1
ATOM 722 O O . ASN A 1 90 ? -11.074 -10.851 14.195 1.00 90.75 90 ASN A O 1
ATOM 726 N N . SER A 1 91 ? -11.920 -9.126 13.037 1.00 91.75 91 SER A N 1
ATOM 727 C CA . SER A 1 91 ? -10.717 -8.299 13.034 1.00 91.75 91 SER A CA 1
ATOM 728 C C . SER A 1 91 ? -10.693 -7.291 14.188 1.00 91.75 91 SER A C 1
ATOM 730 O O . SER A 1 91 ? -11.606 -7.210 15.004 1.00 91.75 91 SER A O 1
ATOM 732 N N . GLN A 1 92 ? -9.637 -6.476 14.237 1.00 91.38 92 GLN A N 1
ATOM 733 C CA . GLN A 1 92 ? -9.534 -5.345 15.165 1.00 91.38 92 GLN A CA 1
ATOM 734 C C . GLN A 1 92 ? -10.242 -4.076 14.664 1.00 91.38 92 GLN A C 1
ATOM 736 O O . GLN A 1 92 ? -10.093 -3.017 15.276 1.00 91.38 92 GLN A O 1
ATOM 741 N N . TRP A 1 93 ? -10.969 -4.163 13.547 1.00 94.19 93 TRP A N 1
ATOM 742 C CA . TRP A 1 93 ? -11.793 -3.071 13.048 1.00 94.19 93 TRP A CA 1
ATOM 743 C C . TRP A 1 93 ? -12.817 -2.637 14.098 1.00 94.19 93 TRP A C 1
ATOM 745 O O . TRP A 1 93 ? -13.400 -3.460 14.803 1.00 94.19 93 TRP A O 1
ATOM 755 N N . ASN A 1 94 ? -13.047 -1.332 14.185 1.00 92.19 94 ASN A N 1
ATOM 756 C CA . ASN A 1 94 ? -13.961 -0.755 15.155 1.00 92.19 94 ASN A CA 1
ATOM 757 C C . ASN A 1 94 ? -14.990 0.144 14.466 1.00 92.19 94 ASN A C 1
ATOM 759 O O . ASN A 1 94 ? -14.639 1.172 13.895 1.00 92.19 94 ASN A O 1
ATOM 763 N N . GLU A 1 95 ? -16.265 -0.213 14.582 1.00 93.81 95 GLU A N 1
ATOM 764 C CA . GLU A 1 95 ? -17.396 0.516 13.997 1.00 93.81 95 GLU A CA 1
ATOM 765 C C . GLU A 1 95 ? -17.581 1.949 14.509 1.00 93.81 95 GLU A C 1
ATOM 767 O O . GLU A 1 95 ? -18.209 2.757 13.829 1.00 93.81 95 GLU A O 1
ATOM 772 N N . THR A 1 96 ? -17.032 2.292 15.677 1.00 93.00 96 THR A N 1
ATOM 773 C CA . THR A 1 96 ? -17.102 3.659 16.218 1.00 93.00 96 THR A CA 1
ATOM 774 C C . THR A 1 96 ? -16.037 4.589 15.638 1.00 93.00 96 THR A C 1
ATOM 776 O O . THR A 1 96 ? -16.064 5.790 15.906 1.00 93.00 96 THR A O 1
ATOM 779 N N . LYS A 1 97 ? -15.095 4.047 14.858 1.00 92.88 97 LYS A N 1
ATOM 780 C CA . LYS A 1 97 ? -13.968 4.768 14.261 1.00 92.88 97 LYS A CA 1
ATOM 781 C C . LYS A 1 97 ? -14.178 4.929 12.758 1.00 92.88 97 LYS A C 1
ATOM 783 O O . LYS A 1 97 ? -14.626 4.013 12.068 1.00 92.88 97 LYS A O 1
ATOM 788 N N . GLU A 1 98 ? -13.818 6.096 12.236 1.00 94.88 98 GLU A N 1
ATOM 789 C CA . GLU A 1 98 ? -13.883 6.361 10.799 1.00 94.88 98 GLU A CA 1
ATOM 790 C C . GLU A 1 98 ? -12.859 5.514 10.025 1.00 94.88 98 GLU A C 1
ATOM 792 O O . GLU A 1 98 ? -11.832 5.081 10.561 1.00 94.88 98 GLU A O 1
ATOM 797 N N . ASN A 1 99 ? -13.153 5.274 8.745 1.00 96.56 99 ASN A N 1
ATOM 798 C CA . ASN A 1 99 ? -12.305 4.492 7.853 1.00 96.56 99 ASN A CA 1
ATOM 799 C C . ASN A 1 99 ? -11.511 5.428 6.940 1.00 96.56 99 ASN A C 1
ATOM 801 O O . ASN A 1 99 ? -12.095 6.261 6.249 1.00 96.56 99 ASN A O 1
ATOM 805 N N . ILE A 1 100 ? -10.195 5.248 6.896 1.00 97.44 100 ILE A N 1
ATOM 806 C CA . ILE A 1 100 ? -9.305 5.935 5.959 1.00 97.44 100 ILE A CA 1
ATOM 807 C C . ILE A 1 100 ? -8.782 4.904 4.973 1.00 97.44 100 ILE A C 1
ATOM 809 O O . ILE A 1 100 ? -8.250 3.882 5.391 1.00 97.44 100 ILE A O 1
ATOM 813 N N . ILE A 1 101 ? -8.917 5.166 3.675 1.00 97.88 101 ILE A N 1
ATOM 814 C CA . ILE A 1 101 ? -8.395 4.292 2.622 1.00 97.88 101 ILE A CA 1
ATOM 815 C C . ILE A 1 101 ? -7.217 5.002 1.965 1.00 97.88 101 ILE A C 1
ATOM 817 O O . ILE A 1 101 ? -7.378 6.060 1.358 1.00 97.88 101 ILE A O 1
ATOM 821 N N . LEU A 1 102 ? -6.032 4.420 2.099 1.00 97.69 102 LEU A N 1
ATOM 822 C CA . LEU A 1 102 ? -4.802 4.896 1.493 1.00 97.69 102 LEU A CA 1
ATOM 823 C C . LEU A 1 102 ? -4.445 3.986 0.321 1.00 97.69 102 LEU A C 1
ATOM 825 O O . LEU A 1 102 ? -4.255 2.783 0.491 1.00 97.69 102 LEU A O 1
ATOM 829 N N . VAL A 1 103 ? -4.326 4.574 -0.864 1.00 97.81 103 VAL A N 1
ATOM 830 C CA . VAL A 1 103 ? -3.913 3.883 -2.088 1.00 97.81 103 VAL A CA 1
ATOM 831 C C . VAL A 1 103 ? -2.617 4.528 -2.547 1.00 97.81 103 VAL A C 1
ATOM 833 O O . VAL A 1 103 ? -2.573 5.742 -2.749 1.00 97.81 103 VAL A O 1
ATOM 836 N N . HIS A 1 104 ? -1.551 3.741 -2.658 1.00 96.25 104 HIS A N 1
ATOM 837 C CA . HIS A 1 104 ? -0.272 4.267 -3.123 1.00 96.25 104 HIS A CA 1
ATOM 838 C C . HIS A 1 104 ? -0.237 4.386 -4.652 1.00 96.25 104 HIS A C 1
ATOM 840 O O . HIS A 1 104 ? -1.150 3.942 -5.346 1.00 96.25 104 HIS A O 1
ATOM 846 N N . GLY A 1 105 ? 0.817 5.014 -5.171 1.00 93.25 105 GLY A N 1
ATOM 847 C CA . GLY A 1 105 ? 1.082 5.140 -6.602 1.00 93.25 105 GLY A CA 1
ATOM 848 C C . GLY A 1 105 ? 2.269 4.290 -7.052 1.00 93.25 105 GLY A C 1
ATOM 849 O O . GLY A 1 105 ? 2.634 3.305 -6.416 1.00 93.25 105 GLY A O 1
ATOM 850 N N . TYR A 1 106 ? 2.904 4.744 -8.123 1.00 92.62 106 TYR A N 1
ATOM 851 C CA . TYR A 1 106 ? 4.121 4.176 -8.694 1.00 92.62 106 TYR A CA 1
ATOM 852 C C . TYR A 1 106 ? 5.262 3.996 -7.677 1.00 92.62 106 TYR A C 1
ATOM 854 O O . TYR A 1 106 ? 5.506 4.887 -6.857 1.00 92.62 106 TYR A O 1
ATOM 862 N N . ALA A 1 107 ? 5.980 2.871 -7.776 1.00 91.56 107 ALA A N 1
ATOM 863 C CA . ALA A 1 107 ? 7.184 2.550 -7.005 1.00 91.56 107 ALA A CA 1
ATOM 864 C C . ALA A 1 107 ? 7.028 2.740 -5.484 1.00 91.56 107 ALA A C 1
ATOM 866 O O . ALA A 1 107 ? 7.916 3.248 -4.796 1.00 91.56 107 ALA A O 1
ATOM 867 N N . SER A 1 108 ? 5.868 2.343 -4.964 1.00 92.06 108 SER A N 1
ATOM 868 C CA . SER A 1 108 ? 5.496 2.464 -3.556 1.00 92.06 108 SER A CA 1
ATOM 869 C C . SER A 1 108 ? 4.839 1.171 -3.060 1.00 92.06 108 SER A C 1
ATOM 871 O O . SER A 1 108 ? 4.763 0.197 -3.802 1.00 92.06 108 SER A O 1
ATOM 873 N N . GLY A 1 109 ? 4.417 1.146 -1.798 1.00 93.44 109 GLY A N 1
ATOM 874 C CA . GLY A 1 109 ? 3.864 -0.030 -1.126 1.00 93.44 109 GLY A CA 1
ATOM 875 C C . GLY A 1 109 ? 3.409 0.294 0.296 1.00 93.44 109 GLY A C 1
ATOM 876 O O . GLY A 1 109 ? 3.483 1.446 0.737 1.00 93.44 109 GLY A O 1
ATOM 877 N N . ASP A 1 110 ? 2.942 -0.716 1.029 1.00 93.44 110 ASP A N 1
ATOM 878 C CA . ASP A 1 110 ? 2.378 -0.545 2.374 1.00 93.44 110 ASP A CA 1
ATOM 879 C C . ASP A 1 110 ? 3.372 -0.012 3.420 1.00 93.44 110 ASP A C 1
ATOM 881 O O . ASP A 1 110 ? 2.990 0.740 4.325 1.00 93.44 110 ASP A O 1
ATOM 885 N N . ASP A 1 111 ? 4.644 -0.381 3.276 1.00 91.44 111 ASP A N 1
ATOM 886 C CA . ASP A 1 111 ? 5.744 -0.004 4.161 1.00 91.44 111 ASP A CA 1
ATOM 887 C C . ASP A 1 111 ? 6.810 0.843 3.444 1.00 91.44 111 ASP A C 1
ATOM 889 O O . ASP A 1 111 ? 8.005 0.772 3.725 1.00 91.44 111 ASP A O 1
ATOM 893 N N . VAL A 1 112 ? 6.368 1.687 2.506 1.00 91.00 112 VAL A N 1
ATOM 894 C CA . VAL A 1 112 ? 7.224 2.630 1.771 1.00 91.00 112 VAL A CA 1
ATOM 895 C C . VAL A 1 112 ? 6.802 4.068 2.079 1.00 91.00 112 VAL A C 1
ATOM 897 O O . VAL A 1 112 ? 5.639 4.355 2.361 1.00 91.00 112 VAL A O 1
ATOM 900 N N . LEU A 1 113 ? 7.737 5.019 2.054 1.00 90.88 113 LEU A N 1
ATOM 901 C CA . LEU A 1 113 ? 7.384 6.437 2.154 1.00 90.88 113 LEU A CA 1
ATOM 902 C C . LEU A 1 113 ? 6.651 6.909 0.881 1.00 90.88 113 LEU A C 1
ATOM 904 O O . LEU A 1 113 ? 7.004 6.484 -0.216 1.00 90.88 113 LEU A O 1
ATOM 908 N N . PRO A 1 114 ? 5.659 7.811 0.994 1.00 92.19 114 PRO A N 1
ATOM 909 C CA . PRO A 1 114 ? 5.160 8.451 2.216 1.00 92.19 114 PRO A CA 1
ATOM 910 C C . PRO A 1 114 ? 4.037 7.671 2.930 1.00 92.19 114 PRO A C 1
ATOM 912 O O . PRO A 1 114 ? 3.488 8.176 3.911 1.00 92.19 114 PRO A O 1
ATOM 915 N N . MET A 1 115 ? 3.690 6.462 2.477 1.00 94.88 115 MET A N 1
ATOM 916 C CA . MET A 1 115 ? 2.546 5.691 2.986 1.00 94.88 115 MET A CA 1
ATOM 917 C C . MET A 1 115 ? 2.641 5.413 4.482 1.00 94.88 115 MET A C 1
ATOM 919 O O . MET A 1 115 ? 1.662 5.626 5.196 1.00 94.88 115 MET A O 1
ATOM 923 N N . ILE A 1 116 ? 3.827 5.041 4.975 1.00 93.62 116 ILE A N 1
ATOM 924 C CA . ILE A 1 116 ? 4.072 4.838 6.412 1.00 93.62 116 ILE A CA 1
ATOM 925 C C . ILE A 1 116 ? 3.691 6.079 7.223 1.00 93.62 116 ILE A C 1
ATOM 927 O O . ILE A 1 116 ? 3.004 5.967 8.235 1.00 93.62 116 ILE A O 1
ATOM 931 N N . VAL A 1 117 ? 4.124 7.263 6.782 1.00 94.44 117 VAL A N 1
ATOM 932 C CA . VAL A 1 117 ? 3.931 8.512 7.533 1.00 94.44 117 VAL A CA 1
ATOM 933 C C . VAL A 1 117 ? 2.457 8.887 7.576 1.00 94.44 117 VAL A C 1
ATOM 935 O O . VAL A 1 117 ? 1.950 9.228 8.641 1.00 94.44 117 VAL A O 1
ATOM 938 N N . LEU A 1 118 ? 1.759 8.787 6.442 1.00 94.81 118 LEU A N 1
ATOM 939 C CA . LEU A 1 118 ? 0.325 9.069 6.377 1.00 94.81 118 LEU A CA 1
ATOM 940 C C . LEU A 1 118 ? -0.465 8.092 7.248 1.00 94.81 118 LEU A C 1
ATOM 942 O O . LEU A 1 118 ? -1.237 8.518 8.105 1.00 94.81 118 LEU A O 1
ATOM 946 N N . ARG A 1 119 ? -0.225 6.788 7.076 1.00 94.81 119 ARG A N 1
ATOM 947 C CA . ARG A 1 119 ? -0.846 5.722 7.868 1.00 94.81 119 ARG A CA 1
ATOM 948 C C . ARG A 1 119 ? -0.663 5.977 9.360 1.00 94.81 119 ARG A C 1
ATOM 950 O O . ARG A 1 119 ? -1.636 6.004 10.107 1.00 94.81 119 ARG A O 1
ATOM 957 N N . ASP A 1 120 ? 0.574 6.200 9.788 1.00 92.81 120 ASP A N 1
ATOM 958 C CA . ASP A 1 120 ? 0.906 6.387 11.196 1.00 92.81 120 ASP A CA 1
ATOM 959 C C . ASP A 1 120 ? 0.321 7.685 11.766 1.00 92.81 120 ASP A C 1
ATOM 961 O O . ASP A 1 120 ? -0.096 7.701 12.922 1.00 92.81 120 ASP A O 1
ATOM 965 N N . ALA A 1 121 ? 0.237 8.758 10.974 1.00 93.19 121 ALA A N 1
ATOM 966 C CA . ALA A 1 121 ? -0.404 9.999 11.400 1.00 93.19 121 ALA A CA 1
ATOM 967 C C . ALA A 1 121 ? -1.890 9.779 11.724 1.00 93.19 121 ALA A C 1
ATOM 969 O O . ALA A 1 121 ? -2.355 10.211 12.780 1.00 93.19 121 ALA A O 1
ATOM 970 N N . TYR A 1 122 ? -2.619 9.047 10.876 1.00 94.12 122 TYR A N 1
ATOM 971 C CA . TYR A 1 122 ? -4.009 8.685 11.161 1.00 94.12 122 TYR A CA 1
ATOM 972 C C . TYR A 1 122 ? -4.110 7.789 12.403 1.00 94.12 122 TYR A C 1
ATOM 974 O O . TYR A 1 122 ? -4.886 8.080 13.316 1.00 94.12 122 TYR A O 1
ATOM 982 N N . LEU A 1 123 ? -3.286 6.743 12.493 1.00 92.12 123 LEU A N 1
ATOM 983 C CA . LEU A 1 123 ? -3.316 5.821 13.631 1.00 92.12 123 LEU A CA 1
ATOM 984 C C . LEU A 1 123 ? -3.033 6.515 14.972 1.00 92.12 123 LEU A C 1
ATOM 986 O O . LEU A 1 123 ? -3.675 6.175 15.963 1.00 92.12 123 LEU A O 1
ATOM 990 N N . HIS A 1 124 ? -2.117 7.487 15.014 1.00 89.31 124 HIS A N 1
ATOM 991 C CA . HIS A 1 124 ? -1.730 8.159 16.258 1.00 89.31 124 HIS A CA 1
ATOM 992 C C . HIS A 1 124 ? -2.604 9.365 16.633 1.00 89.31 124 HIS A C 1
ATOM 994 O O . HIS A 1 124 ? -2.734 9.649 17.822 1.00 89.31 124 HIS A O 1
ATOM 1000 N N . HIS A 1 125 ? -3.185 10.090 15.668 1.00 83.38 125 HIS A N 1
ATOM 1001 C CA . HIS A 1 125 ? -3.870 11.364 15.952 1.00 83.38 125 HIS A CA 1
ATOM 1002 C C . HIS A 1 125 ? -5.401 11.309 15.932 1.00 83.38 125 HIS A C 1
ATOM 1004 O O . HIS A 1 125 ? -6.030 12.218 16.469 1.00 83.38 125 HIS A O 1
ATOM 1010 N N . GLY A 1 126 ? -6.014 10.265 15.371 1.00 76.50 126 GLY A N 1
ATOM 1011 C CA . GLY A 1 126 ? -7.465 10.052 15.499 1.00 76.50 126 GLY A CA 1
ATOM 1012 C C . GLY A 1 126 ? -7.875 8.592 15.649 1.00 76.50 126 GLY A C 1
ATOM 1013 O O . GLY A 1 126 ? -9.062 8.292 15.652 1.00 76.50 126 GLY A O 1
ATOM 1014 N N . GLU A 1 127 ? -6.892 7.695 15.786 1.00 85.19 127 GLU A N 1
ATOM 1015 C CA . GLU A 1 127 ? -7.075 6.255 15.944 1.00 85.19 127 GLU A CA 1
ATOM 1016 C C . GLU A 1 127 ? -8.055 5.615 14.944 1.00 85.19 127 GLU A C 1
ATOM 1018 O O . GLU A 1 127 ? -8.860 4.769 15.327 1.00 85.19 127 GLU A O 1
ATOM 1023 N N . TYR A 1 128 ? -7.987 6.006 13.674 1.00 94.44 128 TYR A N 1
ATOM 1024 C CA . TYR A 1 128 ? -8.850 5.507 12.597 1.00 94.44 128 TYR A CA 1
ATOM 1025 C C . TYR A 1 128 ? -8.658 4.007 12.309 1.00 94.44 128 TYR A C 1
ATOM 1027 O O . TYR A 1 128 ? -7.624 3.419 12.642 1.00 94.44 128 TYR A O 1
ATOM 1035 N N . ASN A 1 129 ? -9.620 3.408 11.600 1.00 95.69 129 ASN A N 1
ATOM 1036 C CA . ASN A 1 129 ? -9.390 2.165 10.862 1.00 95.69 129 ASN A CA 1
ATOM 1037 C C . ASN A 1 129 ? -8.720 2.522 9.530 1.00 95.69 129 ASN A C 1
ATOM 1039 O O . ASN A 1 129 ? -9.364 3.080 8.639 1.00 95.69 129 ASN A O 1
ATOM 1043 N N . VAL A 1 130 ? -7.426 2.248 9.387 1.00 96.75 130 VAL A N 1
ATOM 1044 C CA . VAL A 1 130 ? -6.673 2.633 8.189 1.00 96.75 130 VAL A CA 1
ATOM 1045 C C . VAL A 1 130 ? -6.517 1.426 7.278 1.00 96.75 130 VAL A C 1
ATOM 1047 O O . VAL A 1 130 ? -5.790 0.492 7.596 1.00 96.75 130 VAL A O 1
ATOM 1050 N N . PHE A 1 131 ? -7.174 1.453 6.127 1.00 97.50 131 PHE A N 1
ATOM 1051 C CA . PHE A 1 131 ? -6.990 0.482 5.061 1.00 97.50 131 PHE A CA 1
ATOM 1052 C C . PHE A 1 131 ? -5.901 0.968 4.114 1.00 97.50 131 PHE A C 1
ATOM 1054 O O . PHE A 1 131 ? -5.992 2.067 3.576 1.00 97.50 131 PHE A O 1
ATOM 1061 N N . VAL A 1 132 ? -4.888 0.145 3.885 1.00 97.69 132 VAL A N 1
ATOM 1062 C CA . VAL A 1 132 ? -3.898 0.354 2.831 1.00 97.69 132 VAL A CA 1
ATOM 1063 C C . VAL A 1 132 ? -4.199 -0.620 1.703 1.00 97.69 132 VAL A C 1
ATOM 1065 O O . VAL A 1 132 ? -4.323 -1.821 1.939 1.00 97.69 13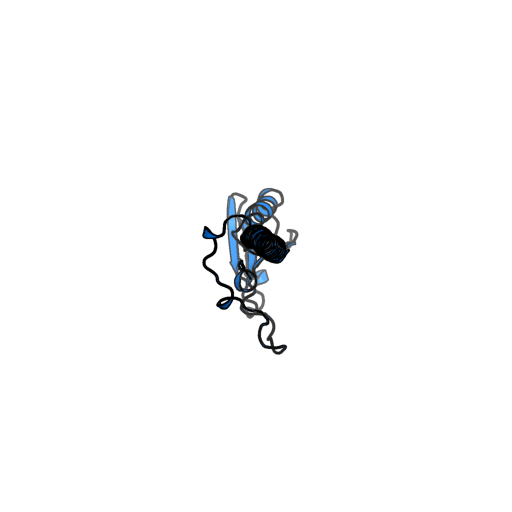2 VAL A O 1
ATOM 1068 N N . ILE A 1 133 ? -4.336 -0.091 0.491 1.00 97.56 133 ILE A N 1
ATOM 1069 C CA . ILE A 1 133 ? -4.460 -0.880 -0.732 1.00 97.56 133 ILE A CA 1
ATOM 1070 C C . ILE A 1 133 ? -3.068 -0.967 -1.346 1.00 97.56 133 ILE A C 1
ATOM 1072 O O . ILE A 1 133 ? -2.551 0.026 -1.865 1.00 97.56 133 ILE A O 1
ATOM 1076 N N . ASP A 1 134 ? -2.456 -2.139 -1.216 1.00 97.19 134 ASP A N 1
ATOM 1077 C CA . ASP A 1 134 ? -1.112 -2.428 -1.700 1.00 97.19 134 ASP A CA 1
ATOM 1078 C C . ASP A 1 134 ? -1.196 -3.211 -3.009 1.00 97.19 134 ASP A C 1
ATOM 1080 O O . ASP A 1 134 ? -1.641 -4.356 -3.040 1.00 97.19 134 ASP A O 1
ATOM 1084 N N . TRP A 1 135 ? -0.786 -2.554 -4.086 1.00 94.75 135 TRP A N 1
ATOM 1085 C CA . TRP A 1 135 ? -0.705 -3.083 -5.445 1.00 94.75 135 TRP A CA 1
ATOM 1086 C C . TRP A 1 135 ? 0.732 -2.967 -5.980 1.00 94.75 135 TRP A C 1
ATOM 1088 O O . TRP A 1 135 ? 0.960 -2.911 -7.186 1.00 94.75 135 TRP A O 1
ATOM 1098 N N . SER A 1 136 ? 1.718 -2.928 -5.075 1.00 93.88 136 SER A N 1
ATOM 1099 C CA . SER A 1 136 ? 3.142 -2.732 -5.377 1.00 93.88 136 SER A CA 1
ATOM 1100 C C . SER A 1 136 ? 3.724 -3.754 -6.354 1.00 93.88 136 SER A C 1
ATOM 1102 O O . SER A 1 136 ? 4.630 -3.415 -7.112 1.00 93.88 136 SER A O 1
ATOM 1104 N N . ALA A 1 137 ? 3.179 -4.973 -6.394 1.00 91.69 137 ALA A N 1
ATOM 1105 C CA . ALA A 1 137 ? 3.561 -6.008 -7.356 1.00 91.69 137 ALA A CA 1
ATOM 1106 C C . ALA A 1 137 ? 3.264 -5.616 -8.817 1.00 91.69 137 ALA A C 1
ATOM 1108 O O . ALA A 1 137 ? 3.946 -6.082 -9.727 1.00 91.69 137 ALA A O 1
ATOM 1109 N N . LEU A 1 138 ? 2.289 -4.729 -9.035 1.00 90.56 138 LEU A N 1
ATOM 1110 C CA . LEU A 1 138 ? 1.856 -4.263 -10.355 1.00 90.56 138 LEU A CA 1
ATOM 1111 C C . LEU A 1 138 ? 2.447 -2.895 -10.735 1.00 90.56 138 LEU A C 1
ATOM 1113 O O . LEU A 1 138 ? 2.270 -2.450 -11.866 1.00 90.56 138 LEU A O 1
ATOM 1117 N N . SER A 1 139 ? 3.142 -2.226 -9.810 1.00 91.44 139 SER A N 1
ATOM 1118 C CA . SER A 1 139 ? 3.774 -0.918 -10.030 1.00 91.44 139 SER A CA 1
ATOM 1119 C C . SER A 1 139 ? 5.205 -0.771 -9.468 1.00 91.44 139 SER A C 1
ATOM 1121 O O . SER A 1 139 ? 5.489 0.253 -8.825 1.00 91.44 139 SER A O 1
ATOM 1123 N N . PRO A 1 140 ? 6.104 -1.772 -9.587 1.00 91.44 140 PRO A N 1
ATOM 1124 C CA . PRO A 1 140 ? 7.481 -1.625 -9.124 1.00 91.44 140 PRO A CA 1
ATOM 1125 C C . PRO A 1 140 ? 8.336 -0.894 -10.164 1.00 91.44 140 PRO A C 1
ATOM 1127 O O . PRO A 1 140 ? 8.424 -1.366 -11.288 1.00 91.44 140 PRO A O 1
ATOM 1130 N N . ALA A 1 141 ? 9.094 0.150 -9.805 1.00 90.19 141 ALA A N 1
ATOM 1131 C CA . ALA A 1 141 ? 9.993 0.793 -10.775 1.00 90.19 141 ALA A CA 1
ATOM 1132 C C . ALA A 1 141 ? 10.931 -0.230 -11.464 1.00 90.19 141 ALA A C 1
ATOM 1134 O O . ALA A 1 141 ? 11.519 -1.062 -10.767 1.00 90.19 141 ALA A O 1
ATOM 1135 N N . PRO A 1 142 ? 11.124 -0.169 -12.799 1.00 88.69 142 PRO A N 1
ATOM 1136 C CA . PRO A 1 142 ? 10.672 0.867 -13.733 1.00 88.69 142 PRO A CA 1
ATOM 1137 C C . PRO A 1 142 ? 9.296 0.592 -14.382 1.00 88.69 142 PRO A C 1
ATOM 1139 O O . PRO A 1 142 ? 8.986 1.202 -15.407 1.00 88.69 142 PRO A O 1
ATOM 1142 N N . CYS A 1 143 ? 8.514 -0.324 -13.816 1.00 87.75 143 CYS A N 1
ATOM 1143 C CA . CYS A 1 143 ? 7.121 -0.624 -14.132 1.00 87.75 143 CYS A CA 1
ATOM 1144 C C . CYS A 1 143 ? 6.195 0.313 -13.322 1.00 87.75 143 CYS A C 1
ATOM 1146 O O . CYS A 1 143 ? 5.306 0.917 -13.947 1.00 87.75 143 CYS A O 1
#

Secondary structure (DSSP, 8-state):
-HHHHHHHHHHHHHHHHHHHHHHHHHHHHHHTTT-GGG----GGG--SSSGGG-PPSSPTTPEEEEEEEETTTEEEEEE--SSSTTHHHHSS--TTS-EEEEE--TT--TTSTTHHHHHHHHHHHT--EEEEEE-GGGS-TT-